Protein AF-A0A957PZX3-F1 (afdb_monomer_lite)

Radius of gyration: 27.16 Å; chains: 1; bounding box: 71×59×60 Å

Foldseek 3Di:
DVVVVVVVVVVVVPDDPPPDVVLVVVLVVLVVVLVVLLVVCVVVVCCLPPVVVSVVSNVVSVVVNLVSVLVVDDPVCNVVSVVCCVVVVVVVVLVSLLCCCVVVSDPCVVRPRVVVVVVVVCCQAQPQDPVVNAGQQLNVVCQVVLCVVPNPVSVVNSRVRHPPSVVVVVD

Secondary structure (DSSP, 8-state):
--HHHHHHHHHHTT------HHHHHHHHHHHHHHHHHHHHHHHTTTHHHHHHHHHHHHHHHHHHHHHHHHTTS-TTTHHHHHHHHHHHHHHHHHHHHHHHHHTTSS-TTTS--HHHHHHHHHHHHHS-BTTTTBBSS--GGGHHHHHHHT-HHHHHHHHHTBHHHHHHHH-

Sequence (171 aa):
MAVTEIESKKSQASRPQGTNPTLGRSLLGYGSAFLLWSLLFWIAGFWQTYWWLGLTGIFVLVTMAANRVGRVVPLRHRRRYEQLLALGFPLLLLIAWEWLVRGGILNARWFPPPTRIAVALYDLTVSYDQFNETSLLGRPWLIPTRLLTEGWPGVAALFAESHVFATLSRV

pLDDT: mean 80.9, std 12.27, range [46.81, 95.0]

Structure (mmCIF, N/CA/C/O backbone):
data_AF-A0A957PZX3-F1
#
_entry.id   AF-A0A957PZX3-F1
#
loop_
_atom_site.group_PDB
_atom_site.id
_atom_site.type_symbol
_atom_site.label_atom_id
_atom_site.label_alt_id
_atom_site.label_comp_id
_atom_site.label_asym_id
_atom_site.label_entity_id
_atom_site.label_seq_id
_atom_site.pdbx_PDB_ins_code
_atom_site.Cartn_x
_atom_site.Cartn_y
_atom_site.Cartn_z
_atom_site.occupancy
_atom_site.B_iso_or_equiv
_atom_site.auth_seq_id
_atom_site.auth_comp_id
_atom_site.auth_asym_id
_atom_site.auth_atom_id
_atom_site.pdbx_PDB_model_num
ATOM 1 N N . MET A 1 1 ? 45.652 40.298 -7.154 1.00 54.97 1 MET A N 1
ATOM 2 C CA . MET A 1 1 ? 45.595 38.963 -7.795 1.00 54.97 1 MET A CA 1
ATOM 3 C C . MET A 1 1 ? 44.702 37.953 -7.066 1.00 54.97 1 MET A C 1
ATOM 5 O O . MET A 1 1 ? 44.081 37.160 -7.750 1.00 54.97 1 MET A O 1
ATOM 9 N N . ALA A 1 2 ? 44.555 37.993 -5.734 1.00 56.28 2 ALA A N 1
ATOM 10 C CA . ALA A 1 2 ? 43.696 37.044 -5.000 1.00 56.28 2 ALA A CA 1
ATOM 11 C C . ALA A 1 2 ? 42.173 37.313 -5.095 1.00 56.28 2 ALA A C 1
ATOM 13 O O . ALA A 1 2 ? 41.369 36.406 -4.917 1.00 56.28 2 ALA A O 1
ATOM 14 N N . VAL A 1 3 ? 41.751 38.548 -5.397 1.00 54.69 3 VAL A N 1
ATOM 15 C CA . VAL A 1 3 ? 40.321 38.929 -5.444 1.00 54.69 3 VAL A CA 1
ATOM 16 C C . VAL A 1 3 ? 39.611 38.362 -6.684 1.00 54.69 3 VAL A C 1
ATOM 18 O O . VAL A 1 3 ? 38.479 37.896 -6.592 1.00 54.69 3 VAL A O 1
ATOM 21 N N . THR A 1 4 ? 40.309 38.291 -7.819 1.00 55.56 4 THR A N 1
ATOM 22 C CA . THR A 1 4 ? 39.796 37.746 -9.089 1.00 55.56 4 THR A CA 1
ATOM 23 C C . THR A 1 4 ? 39.535 36.236 -9.047 1.00 55.56 4 THR A C 1
ATOM 25 O O . THR A 1 4 ? 38.681 35.728 -9.770 1.00 55.56 4 THR A O 1
ATOM 28 N N . GLU A 1 5 ? 40.226 35.499 -8.176 1.00 55.00 5 GLU A N 1
ATOM 29 C CA . GLU A 1 5 ? 40.055 34.047 -8.038 1.00 55.00 5 GLU A CA 1
ATOM 30 C C . GLU A 1 5 ? 38.818 33.686 -7.195 1.00 55.00 5 GLU A C 1
ATOM 32 O O . GLU A 1 5 ? 38.124 32.700 -7.464 1.00 55.00 5 GLU A O 1
ATOM 37 N N . ILE A 1 6 ? 38.477 34.535 -6.221 1.00 56.56 6 ILE A N 1
ATOM 38 C CA . ILE A 1 6 ? 37.305 34.350 -5.355 1.00 56.56 6 ILE A CA 1
ATOM 39 C C . ILE A 1 6 ? 36.007 34.634 -6.129 1.00 56.56 6 ILE A C 1
ATOM 41 O O . ILE A 1 6 ? 35.028 33.901 -5.968 1.00 56.56 6 ILE A O 1
ATOM 45 N N . GLU A 1 7 ? 35.994 35.627 -7.024 1.00 53.56 7 GLU A N 1
ATOM 46 C CA . GLU A 1 7 ? 34.838 35.891 -7.896 1.00 53.56 7 GLU A CA 1
ATOM 47 C C . GLU A 1 7 ? 34.613 34.787 -8.936 1.00 53.56 7 GLU A C 1
ATOM 49 O O . GLU A 1 7 ? 33.466 34.405 -9.186 1.00 53.56 7 GLU A O 1
ATOM 54 N N . SER A 1 8 ? 35.688 34.194 -9.466 1.00 53.41 8 SER A N 1
ATOM 55 C CA . SER A 1 8 ? 35.603 33.048 -10.382 1.00 53.41 8 SER A CA 1
ATOM 56 C C . SER A 1 8 ? 34.927 31.837 -9.720 1.00 53.41 8 SER A C 1
ATOM 58 O O . SER A 1 8 ? 33.980 31.265 -10.270 1.00 53.41 8 SER A O 1
ATOM 60 N N . LYS A 1 9 ? 35.308 31.511 -8.475 1.00 51.84 9 LYS A N 1
ATOM 61 C CA . LYS A 1 9 ? 34.659 30.439 -7.696 1.00 51.84 9 LYS A CA 1
ATOM 62 C C . LYS A 1 9 ? 33.203 30.750 -7.346 1.00 51.84 9 LYS A C 1
ATOM 64 O O . LYS A 1 9 ? 32.371 29.841 -7.337 1.00 51.84 9 LYS A O 1
ATOM 69 N N . LYS A 1 10 ? 32.873 32.017 -7.077 1.00 51.50 10 LYS A N 1
ATOM 70 C CA . LYS A 1 10 ? 31.508 32.433 -6.715 1.00 51.50 10 LYS A CA 1
ATOM 71 C C . LYS A 1 10 ? 30.554 32.422 -7.918 1.00 51.50 10 LYS A C 1
ATOM 73 O O . LYS A 1 10 ? 29.400 32.038 -7.750 1.00 51.50 10 LYS A O 1
ATOM 78 N N . SER A 1 11 ? 31.043 32.724 -9.125 1.00 49.56 11 SER A N 1
ATOM 79 C CA . SER A 1 11 ? 30.280 32.604 -10.384 1.00 49.56 11 SER A CA 1
ATOM 80 C C . SER A 1 11 ? 30.081 31.159 -10.857 1.00 49.56 11 SER A C 1
ATOM 82 O O . SER A 1 11 ? 29.139 30.867 -11.593 1.00 49.56 11 SER A O 1
ATOM 84 N N . GLN A 1 12 ? 30.929 30.221 -10.426 1.00 50.16 12 GLN A N 1
ATOM 85 C CA . GLN A 1 12 ? 30.744 28.795 -10.717 1.00 50.16 12 GLN A CA 1
ATOM 86 C C . GLN A 1 12 ? 29.707 28.116 -9.807 1.00 50.16 12 GLN A C 1
ATOM 88 O O . GLN A 1 12 ? 29.117 27.109 -10.201 1.00 50.16 12 GLN A O 1
ATOM 93 N N . ALA A 1 13 ? 29.444 28.672 -8.621 1.00 50.53 13 ALA A N 1
ATOM 94 C CA . ALA A 1 13 ? 28.521 28.110 -7.631 1.00 50.53 13 ALA A CA 1
ATOM 95 C C . ALA A 1 13 ? 27.028 28.378 -7.925 1.00 50.53 13 ALA A C 1
ATOM 97 O O . ALA A 1 13 ? 26.159 27.861 -7.224 1.00 50.53 13 ALA A O 1
ATOM 98 N N . SER A 1 14 ? 26.717 29.161 -8.960 1.00 49.28 14 SER A N 1
ATOM 99 C CA . SER A 1 14 ? 25.362 29.621 -9.294 1.00 49.28 14 SER A CA 1
ATOM 100 C C . SER A 1 14 ? 24.936 29.278 -10.725 1.00 49.28 14 SER A C 1
ATOM 102 O O . SER A 1 14 ? 24.064 29.936 -11.289 1.00 49.28 14 SER A O 1
ATOM 104 N N . ARG A 1 15 ? 25.492 28.218 -11.328 1.00 47.41 15 ARG A N 1
ATOM 105 C CA . ARG A 1 15 ? 24.877 27.635 -12.529 1.00 47.41 15 ARG A CA 1
ATOM 106 C C . ARG A 1 15 ? 23.709 26.740 -12.106 1.00 47.41 15 ARG A C 1
ATOM 108 O O . ARG A 1 15 ? 23.961 25.713 -11.470 1.00 47.41 15 ARG A O 1
ATOM 115 N N . PRO A 1 16 ? 22.447 27.073 -12.441 1.00 46.81 16 PRO A N 1
ATOM 116 C CA . PRO A 1 16 ? 21.359 26.122 -12.277 1.00 46.81 16 PRO A CA 1
ATOM 117 C C . PRO A 1 16 ? 21.722 24.873 -13.083 1.00 46.81 16 PRO A C 1
ATOM 119 O O . PRO A 1 16 ? 22.019 24.962 -14.274 1.00 46.81 16 PRO A O 1
ATOM 122 N N . GLN A 1 17 ? 21.775 23.719 -12.413 1.00 55.19 17 GLN A N 1
ATOM 123 C CA . GLN A 1 17 ? 21.945 22.428 -13.071 1.00 55.19 17 GLN A CA 1
ATOM 124 C C . GLN A 1 17 ? 20.785 22.263 -14.050 1.00 55.19 17 GLN A C 1
ATOM 126 O O . GLN A 1 17 ? 19.662 21.962 -13.650 1.00 55.19 17 GLN A O 1
ATOM 131 N N . GLY A 1 18 ? 21.061 22.537 -15.326 1.00 49.62 18 GLY A N 1
ATOM 132 C CA . GLY A 1 18 ? 20.120 22.343 -16.413 1.00 49.62 18 GLY A CA 1
ATOM 133 C C . GLY A 1 18 ? 19.586 20.919 -16.356 1.00 49.62 18 GLY A C 1
ATOM 134 O O . GLY A 1 18 ? 20.344 19.960 -16.192 1.00 49.62 18 GLY A O 1
ATOM 135 N N . THR A 1 19 ? 18.268 20.802 -16.443 1.00 56.78 19 THR A N 1
ATOM 136 C CA . THR A 1 19 ? 17.532 19.551 -16.588 1.00 56.78 19 THR A CA 1
ATOM 137 C C . THR A 1 19 ? 18.210 18.684 -17.645 1.00 56.78 19 THR A C 1
ATOM 139 O O . THR A 1 19 ? 18.180 18.987 -18.831 1.00 56.78 19 THR A O 1
ATOM 142 N N . ASN A 1 20 ? 18.885 17.624 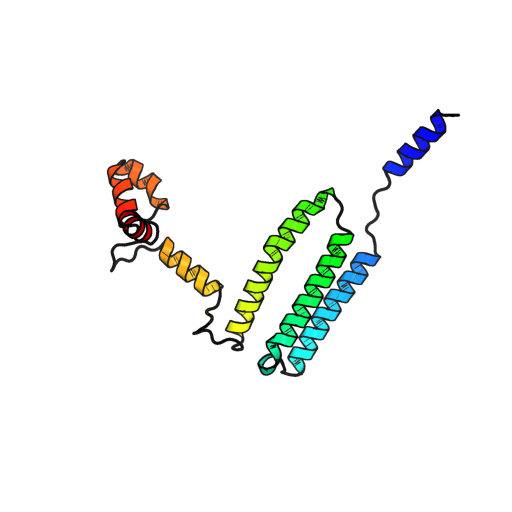-17.198 1.00 58.19 20 ASN A N 1
ATOM 143 C CA . ASN A 1 20 ? 19.726 16.783 -18.041 1.00 58.19 20 ASN A CA 1
ATOM 144 C C . ASN A 1 20 ? 18.827 16.034 -19.056 1.00 58.19 20 ASN A C 1
ATOM 146 O O . ASN A 1 20 ? 18.093 15.124 -18.653 1.00 58.19 20 ASN A O 1
ATOM 150 N N . PRO A 1 21 ? 18.836 16.375 -20.362 1.00 59.34 21 PRO A N 1
ATOM 151 C CA . PRO A 1 21 ? 17.879 15.839 -21.343 1.00 59.34 21 PRO A CA 1
ATOM 152 C C . PRO A 1 21 ? 18.055 14.329 -21.601 1.00 59.34 21 PRO A C 1
ATOM 154 O O . PRO A 1 21 ? 17.177 13.659 -22.145 1.00 59.34 21 PRO A O 1
ATOM 157 N N . THR A 1 22 ? 19.184 13.767 -21.168 1.00 66.25 22 THR A N 1
ATOM 158 C CA . THR A 1 22 ? 19.522 12.339 -21.241 1.00 66.25 22 THR A CA 1
ATOM 159 C C . THR A 1 22 ? 18.685 11.476 -20.293 1.00 66.25 22 THR A C 1
ATOM 161 O O . THR A 1 22 ? 18.404 10.312 -20.592 1.00 66.25 22 THR A O 1
ATOM 164 N N . LEU A 1 23 ? 18.241 12.045 -19.170 1.00 68.19 23 LEU A N 1
ATOM 165 C CA . LEU A 1 23 ? 17.452 11.357 -18.150 1.00 68.19 23 LEU A CA 1
ATOM 166 C C . LEU A 1 23 ? 16.036 11.069 -18.659 1.00 68.19 23 LEU A C 1
ATOM 168 O O . LEU A 1 23 ? 15.564 9.938 -18.564 1.00 68.19 23 LEU A O 1
ATOM 172 N N . GLY A 1 24 ? 15.406 12.073 -19.280 1.00 69.50 24 GLY A N 1
ATOM 173 C CA . GLY A 1 24 ? 14.078 11.947 -19.882 1.00 69.50 24 GLY A CA 1
ATOM 174 C C . GLY A 1 24 ? 14.051 10.899 -20.992 1.00 69.50 24 GLY A C 1
ATOM 175 O O . GLY A 1 24 ? 13.204 10.012 -20.974 1.00 69.50 24 GLY A O 1
ATOM 176 N N . ARG A 1 25 ? 15.039 10.915 -21.899 1.00 74.81 25 ARG A N 1
ATOM 177 C CA . ARG A 1 25 ? 15.167 9.889 -22.952 1.00 74.81 25 ARG A CA 1
ATOM 178 C C . ARG A 1 25 ? 15.363 8.481 -22.386 1.00 74.81 25 ARG A C 1
ATOM 180 O O . ARG A 1 25 ? 14.767 7.538 -22.889 1.00 74.81 25 ARG A O 1
ATOM 187 N N . SER A 1 26 ? 16.153 8.342 -21.320 1.00 72.69 26 SER A N 1
ATOM 188 C CA . SER A 1 26 ? 16.375 7.040 -20.675 1.00 72.69 26 SER A CA 1
ATOM 189 C C . SER A 1 26 ? 15.106 6.518 -19.994 1.00 72.69 26 SER A C 1
ATOM 191 O O . SER A 1 26 ? 14.789 5.340 -20.115 1.00 72.69 26 SER A O 1
ATOM 193 N N . LEU A 1 27 ? 14.350 7.387 -19.315 1.00 76.44 27 LEU A N 1
ATOM 194 C CA . LEU A 1 27 ? 13.079 7.022 -18.683 1.00 76.44 27 LEU A CA 1
ATOM 195 C C . LEU A 1 27 ? 12.005 6.651 -19.701 1.00 76.44 27 LEU A C 1
ATOM 197 O O . LEU A 1 27 ? 11.288 5.678 -19.492 1.00 76.44 27 LEU A O 1
ATOM 201 N N . LEU A 1 28 ? 11.942 7.369 -20.824 1.00 79.94 28 LEU A N 1
ATOM 202 C CA . LEU A 1 28 ? 11.098 6.992 -21.957 1.00 79.94 28 LEU A CA 1
ATOM 203 C C . LEU A 1 28 ? 11.512 5.627 -22.532 1.00 79.94 28 LEU A C 1
ATOM 205 O O . LEU A 1 28 ? 10.648 4.829 -22.889 1.00 79.94 28 LEU A O 1
ATOM 209 N N . GLY A 1 29 ? 12.811 5.315 -22.553 1.00 82.25 29 GLY A N 1
ATOM 210 C CA . GLY A 1 29 ? 13.331 3.992 -22.913 1.00 82.25 29 GLY A CA 1
ATOM 211 C C . GLY A 1 29 ? 12.853 2.881 -21.972 1.00 82.25 29 GLY A C 1
ATOM 212 O O . GLY A 1 29 ? 12.342 1.865 -22.428 1.00 82.25 29 GLY A O 1
ATOM 213 N N . TYR A 1 30 ? 12.939 3.078 -20.655 1.00 82.44 30 TYR A N 1
ATOM 214 C CA . TYR A 1 30 ? 12.432 2.090 -19.692 1.00 82.44 30 TYR A CA 1
ATOM 215 C C . TYR A 1 30 ? 10.906 1.966 -19.722 1.00 82.44 30 TYR A C 1
ATOM 217 O O . TYR A 1 30 ? 10.385 0.858 -19.632 1.00 82.44 30 TYR A O 1
ATOM 225 N N . GLY A 1 31 ? 10.189 3.081 -19.885 1.00 83.81 31 GLY A N 1
ATOM 226 C CA . GLY A 1 31 ? 8.733 3.083 -20.022 1.00 83.81 31 GLY A CA 1
ATOM 227 C C . GLY A 1 31 ? 8.273 2.344 -21.279 1.00 83.81 31 GLY A C 1
ATOM 228 O O . GLY A 1 31 ? 7.383 1.503 -21.206 1.00 83.81 31 GLY A O 1
ATOM 229 N N . SER A 1 32 ? 8.925 2.587 -22.419 1.00 83.19 32 SER A N 1
ATOM 230 C CA . SER A 1 32 ? 8.648 1.848 -23.657 1.00 83.19 32 SER A CA 1
ATOM 231 C C . SER A 1 32 ? 9.016 0.369 -23.540 1.00 83.19 32 SER A C 1
ATOM 233 O O . SER A 1 32 ? 8.214 -0.469 -23.938 1.00 83.19 32 SER A O 1
ATOM 235 N N . ALA A 1 33 ? 10.148 0.022 -22.920 1.00 85.69 33 ALA A N 1
ATOM 236 C CA . ALA A 1 33 ? 10.510 -1.370 -22.648 1.00 85.69 33 ALA A CA 1
ATOM 237 C C . ALA A 1 33 ? 9.481 -2.078 -21.749 1.00 85.69 33 ALA A C 1
ATOM 239 O O . ALA A 1 33 ? 9.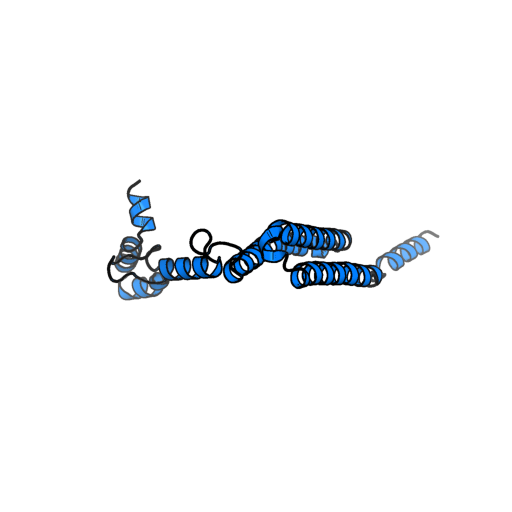103 -3.213 -22.027 1.00 85.69 33 ALA A O 1
ATOM 240 N N . PHE A 1 34 ? 8.981 -1.400 -20.712 1.00 87.56 34 PHE A N 1
ATOM 241 C CA . PHE A 1 34 ? 7.915 -1.907 -19.846 1.00 87.56 34 PHE A CA 1
ATOM 242 C C . PHE A 1 34 ? 6.616 -2.160 -20.620 1.00 87.56 34 PHE A C 1
ATOM 244 O O . PHE A 1 34 ? 6.009 -3.224 -20.473 1.00 87.56 34 PHE A O 1
ATOM 251 N N . LEU A 1 35 ? 6.209 -1.215 -21.473 1.00 87.25 35 LEU A N 1
ATOM 252 C CA . LEU A 1 35 ? 5.014 -1.359 -22.302 1.00 87.25 35 LEU A CA 1
ATOM 253 C C . LEU A 1 35 ? 5.169 -2.492 -23.317 1.00 87.25 35 LEU A C 1
ATOM 255 O O . LEU A 1 35 ? 4.266 -3.313 -23.437 1.00 87.25 35 LEU A O 1
ATOM 259 N N . LEU A 1 36 ? 6.314 -2.581 -23.997 1.00 88.50 36 LEU A N 1
ATOM 260 C CA . LEU A 1 36 ? 6.598 -3.643 -24.964 1.00 88.50 36 LEU A CA 1
ATOM 261 C C . LEU A 1 36 ? 6.620 -5.020 -24.302 1.00 88.50 36 LEU A C 1
ATOM 263 O O . LEU A 1 36 ? 5.994 -5.942 -24.813 1.00 88.50 36 LEU A O 1
ATOM 267 N N . TRP A 1 37 ? 7.283 -5.155 -23.151 1.00 86.50 37 TRP A N 1
ATOM 268 C CA . TRP A 1 37 ? 7.298 -6.402 -22.384 1.00 86.50 37 TRP A CA 1
ATOM 269 C C . TRP A 1 37 ? 5.882 -6.830 -21.988 1.00 86.50 37 TRP A C 1
ATOM 271 O O . TRP A 1 37 ? 5.488 -7.974 -22.211 1.00 86.50 37 TRP A O 1
ATOM 281 N N . SER A 1 38 ? 5.094 -5.885 -21.470 1.00 84.94 38 SER A N 1
ATOM 282 C CA . SER A 1 38 ? 3.710 -6.135 -21.062 1.00 84.94 38 SER A CA 1
ATOM 283 C C . SER A 1 38 ? 2.826 -6.518 -22.251 1.00 84.94 38 SER A C 1
ATOM 285 O O . SER A 1 38 ? 2.047 -7.464 -22.151 1.00 84.94 38 SER A O 1
ATOM 287 N N . LEU A 1 39 ? 2.978 -5.827 -23.385 1.00 85.06 39 LEU A N 1
ATOM 288 C CA . LEU A 1 39 ? 2.229 -6.079 -24.615 1.00 85.06 39 LEU A CA 1
ATOM 289 C C . LEU A 1 39 ? 2.576 -7.448 -25.213 1.00 85.06 39 LEU A C 1
ATOM 291 O O . LEU A 1 39 ? 1.675 -8.189 -25.587 1.00 85.06 39 LEU A O 1
ATOM 295 N N . LEU A 1 40 ? 3.862 -7.808 -25.261 1.00 85.88 40 LEU A N 1
ATOM 296 C CA . LEU A 1 40 ? 4.315 -9.112 -25.753 1.00 85.88 40 LEU A CA 1
ATOM 297 C C . LEU A 1 40 ? 3.750 -10.253 -24.906 1.00 85.88 40 LEU A C 1
ATOM 299 O O . LEU A 1 40 ? 3.215 -11.213 -25.455 1.00 85.88 40 LEU A O 1
ATOM 303 N N . PHE A 1 41 ? 3.804 -10.128 -23.577 1.00 81.81 41 PHE A N 1
ATOM 304 C CA . PHE A 1 41 ? 3.215 -11.119 -22.673 1.00 81.81 41 PHE A CA 1
ATOM 305 C C . PHE A 1 41 ? 1.692 -11.209 -22.806 1.00 81.81 41 PHE A C 1
ATOM 307 O O . PHE A 1 41 ? 1.128 -12.297 -22.677 1.00 81.81 41 PHE A O 1
ATOM 314 N N . TRP A 1 42 ? 1.029 -10.079 -23.061 1.00 79.81 42 TRP A N 1
ATOM 315 C CA . TRP A 1 42 ? -0.415 -10.026 -23.263 1.00 79.81 42 TRP A CA 1
ATOM 316 C C . TRP A 1 42 ? -0.838 -10.684 -24.580 1.00 79.81 42 TRP A C 1
ATOM 318 O O . TRP A 1 42 ? -1.681 -11.577 -24.559 1.00 79.81 42 TRP A O 1
ATOM 328 N N . ILE A 1 43 ? -0.199 -10.325 -25.699 1.00 83.56 43 ILE A N 1
ATOM 329 C CA . ILE A 1 43 ? -0.480 -10.893 -27.030 1.00 83.56 43 ILE A CA 1
ATOM 330 C C . ILE A 1 43 ? -0.187 -12.392 -27.063 1.00 83.56 43 ILE A C 1
ATOM 332 O O . ILE A 1 43 ? -0.954 -13.161 -27.634 1.00 83.56 43 ILE A O 1
ATOM 336 N N . ALA A 1 44 ? 0.908 -12.821 -26.439 1.00 83.56 44 ALA A N 1
ATOM 337 C CA . ALA A 1 44 ? 1.290 -14.224 -26.436 1.00 83.56 44 ALA A CA 1
ATOM 338 C C . ALA A 1 44 ? 0.446 -15.091 -25.479 1.00 83.56 44 ALA A C 1
ATOM 340 O O . ALA A 1 44 ? 0.645 -16.301 -25.417 1.00 83.56 44 ALA A O 1
ATOM 341 N N . GLY A 1 45 ? -0.474 -14.497 -24.706 1.00 78.19 45 GLY A N 1
ATOM 342 C CA . GLY A 1 45 ? -1.349 -15.224 -23.779 1.00 78.19 45 GLY A CA 1
ATOM 343 C C . GLY A 1 45 ? -0.619 -15.888 -22.604 1.00 78.19 45 GLY A C 1
ATOM 344 O O . GLY A 1 45 ? -1.229 -16.615 -21.822 1.00 78.19 45 GLY A O 1
ATOM 345 N N . PHE A 1 46 ? 0.678 -15.622 -22.427 1.00 84.50 46 PHE A N 1
ATOM 346 C CA . PHE A 1 46 ? 1.520 -16.285 -21.429 1.00 84.50 46 PHE A CA 1
ATOM 347 C C . PHE A 1 46 ? 1.241 -15.853 -19.989 1.00 84.50 46 PHE A C 1
ATOM 349 O O . PHE A 1 46 ? 1.802 -16.431 -19.061 1.00 84.50 46 PHE A O 1
ATOM 356 N N . TRP A 1 47 ? 0.360 -14.876 -19.772 1.00 75.94 47 TRP A N 1
ATOM 357 C CA . TRP A 1 47 ? -0.005 -14.418 -18.434 1.00 75.94 47 TRP A CA 1
ATOM 358 C C . TRP A 1 47 ? -0.633 -15.501 -17.558 1.00 75.94 47 TRP A C 1
ATOM 360 O O . TRP A 1 47 ? -0.417 -15.460 -16.360 1.00 75.94 47 TRP A O 1
ATOM 370 N N . GLN A 1 48 ? -1.364 -16.485 -18.087 1.00 78.94 48 GLN A N 1
ATOM 371 C CA . GLN A 1 48 ? -1.929 -17.530 -17.216 1.00 78.94 48 GLN A CA 1
ATOM 372 C C . GLN A 1 48 ? -0.865 -18.522 -16.726 1.00 78.94 48 GLN A C 1
ATOM 374 O O . GLN A 1 48 ? -0.842 -18.877 -15.550 1.00 78.94 48 GLN A O 1
ATOM 379 N N . THR A 1 49 ? 0.049 -18.938 -17.603 1.00 84.12 49 THR A N 1
ATOM 380 C CA . THR A 1 49 ? 1.051 -19.972 -17.291 1.00 84.12 49 THR A CA 1
ATOM 381 C C . THR A 1 49 ? 2.333 -19.396 -16.685 1.00 84.12 49 THR A C 1
ATOM 383 O O . THR A 1 49 ? 2.917 -19.983 -15.776 1.00 84.12 49 THR A O 1
ATOM 386 N N . TYR A 1 50 ? 2.771 -18.229 -17.158 1.00 87.81 50 TYR A N 1
ATOM 387 C CA . TYR A 1 50 ? 4.070 -17.628 -16.846 1.00 87.81 50 TYR A CA 1
ATOM 388 C C . TYR A 1 50 ? 3.942 -16.237 -16.214 1.00 87.81 50 TYR A C 1
ATOM 390 O O . TYR A 1 50 ? 4.832 -15.396 -16.368 1.00 87.81 50 TYR A O 1
ATOM 398 N N . TRP A 1 51 ? 2.861 -15.977 -15.471 1.00 85.50 51 TRP A N 1
ATOM 399 C CA . TRP A 1 51 ? 2.659 -14.697 -14.777 1.00 85.50 51 TRP A CA 1
ATOM 400 C C . TRP A 1 51 ? 3.861 -14.281 -13.923 1.00 85.50 51 TRP A C 1
ATOM 402 O O . TRP A 1 51 ? 4.177 -13.098 -13.847 1.00 85.50 51 TRP A O 1
ATOM 412 N N . TRP A 1 52 ? 4.552 -15.240 -13.303 1.00 88.94 52 TRP A N 1
ATOM 413 C CA . TRP A 1 52 ? 5.723 -14.992 -12.465 1.00 88.94 52 TRP A CA 1
ATOM 414 C C . TRP A 1 52 ? 6.894 -14.402 -13.268 1.00 88.94 52 TRP A C 1
ATOM 416 O O . TRP A 1 52 ? 7.572 -13.500 -12.775 1.00 88.94 52 TRP A O 1
ATOM 426 N N . LEU A 1 53 ? 7.097 -14.821 -14.525 1.00 88.75 53 LEU A N 1
ATOM 427 C CA . LEU A 1 53 ? 8.088 -14.223 -15.433 1.00 88.75 53 LEU A CA 1
ATOM 428 C C . LEU A 1 53 ? 7.680 -12.816 -15.867 1.00 88.75 53 LEU A C 1
ATOM 430 O O . LEU A 1 53 ? 8.505 -11.903 -15.881 1.00 88.75 53 LEU A O 1
ATOM 434 N N . GLY A 1 54 ? 6.395 -12.628 -16.174 1.00 86.50 54 GLY A N 1
ATOM 435 C CA . GLY A 1 54 ? 5.848 -11.310 -16.491 1.00 86.50 54 GLY A CA 1
ATOM 436 C C . GLY A 1 54 ? 6.094 -10.320 -15.351 1.00 86.50 54 GLY A C 1
ATOM 437 O O . GLY A 1 54 ? 6.671 -9.251 -15.566 1.00 86.50 54 GLY A O 1
ATOM 438 N N . LEU A 1 55 ? 5.738 -10.716 -14.125 1.00 88.31 55 LEU A N 1
ATOM 439 C CA . LEU A 1 55 ? 5.889 -9.899 -12.921 1.00 88.31 55 LEU A CA 1
ATOM 440 C C . LEU A 1 55 ? 7.347 -9.616 -12.563 1.00 88.31 55 LEU A C 1
ATOM 442 O O . LEU A 1 55 ? 7.684 -8.476 -12.252 1.00 88.31 55 LEU A O 1
ATOM 446 N N . THR A 1 56 ? 8.213 -10.629 -12.609 1.00 88.06 56 THR A N 1
ATOM 447 C CA . THR A 1 56 ? 9.645 -10.447 -12.320 1.00 88.06 56 THR A CA 1
ATOM 448 C C . THR A 1 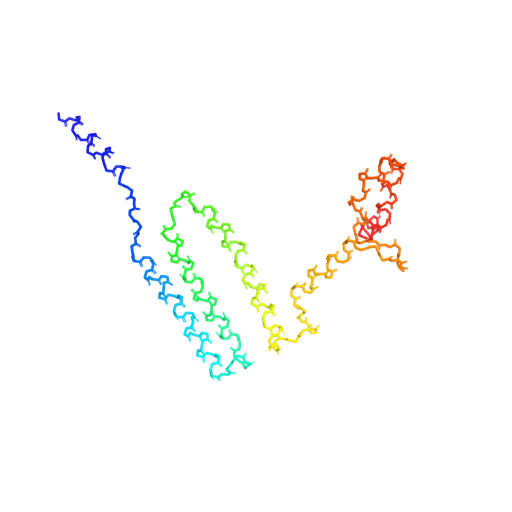56 ? 10.302 -9.524 -13.341 1.00 88.06 56 THR A C 1
ATOM 450 O O . THR A 1 56 ? 11.032 -8.618 -12.942 1.00 88.06 56 THR A O 1
ATOM 453 N N . GLY A 1 57 ? 9.984 -9.663 -14.632 1.00 87.75 57 GLY A N 1
ATOM 454 C CA . GLY A 1 57 ? 10.457 -8.747 -15.673 1.00 87.75 57 GLY A CA 1
ATOM 455 C C . GLY A 1 57 ? 10.024 -7.299 -15.419 1.00 87.75 57 GLY A C 1
ATOM 456 O O . GLY A 1 57 ? 10.853 -6.388 -15.430 1.00 87.75 57 GLY A O 1
ATOM 457 N N . ILE A 1 58 ? 8.746 -7.089 -15.091 1.00 87.50 58 ILE A N 1
ATOM 458 C CA . ILE A 1 58 ? 8.212 -5.774 -14.706 1.00 87.50 58 ILE A CA 1
ATOM 459 C C . ILE A 1 58 ? 8.946 -5.212 -13.484 1.00 87.50 58 ILE A C 1
ATOM 461 O O . ILE A 1 58 ? 9.375 -4.058 -13.494 1.00 87.50 58 ILE A O 1
ATOM 465 N N . PHE A 1 59 ? 9.122 -6.023 -12.443 1.00 89.62 59 PHE A N 1
ATOM 466 C CA . PHE A 1 59 ? 9.795 -5.613 -11.216 1.00 89.62 59 PHE A CA 1
ATOM 467 C C . PHE A 1 59 ? 11.249 -5.199 -11.477 1.00 89.62 59 PHE A C 1
ATOM 469 O O . PHE A 1 59 ? 11.695 -4.153 -10.998 1.00 89.62 59 PHE A O 1
ATOM 476 N N . VAL A 1 60 ? 11.983 -5.963 -12.288 1.00 88.81 60 VAL A N 1
ATOM 477 C CA . VAL A 1 60 ? 13.355 -5.620 -12.689 1.00 88.81 60 VAL A CA 1
ATOM 478 C C . VAL A 1 60 ? 13.380 -4.307 -13.474 1.00 88.81 60 VAL A C 1
ATOM 480 O O . VAL A 1 60 ? 14.191 -3.434 -13.173 1.00 88.81 60 VAL A O 1
ATOM 483 N N . LEU A 1 61 ? 12.466 -4.099 -14.425 1.00 87.12 61 LEU A N 1
ATOM 484 C CA . LEU A 1 61 ? 12.404 -2.847 -15.190 1.00 87.12 61 LEU A CA 1
ATOM 485 C C . LEU A 1 61 ? 12.105 -1.634 -14.297 1.00 87.12 61 LEU A C 1
ATOM 487 O O . LEU A 1 61 ? 12.782 -0.608 -14.404 1.00 87.12 61 LEU A O 1
ATOM 491 N N . VAL A 1 62 ? 11.145 -1.761 -13.379 1.00 87.12 62 VAL A N 1
ATOM 492 C CA . VAL A 1 62 ? 10.793 -0.702 -12.422 1.00 87.12 62 VAL A CA 1
ATOM 493 C C . VAL A 1 62 ? 11.961 -0.402 -11.481 1.00 87.12 62 VAL A C 1
ATOM 495 O O . VAL A 1 62 ? 12.297 0.765 -11.279 1.00 87.12 62 VAL A O 1
ATOM 498 N N . THR A 1 63 ? 12.624 -1.425 -10.937 1.00 86.38 63 THR A N 1
ATOM 499 C CA . THR A 1 63 ? 13.779 -1.241 -10.040 1.00 86.38 63 THR A CA 1
ATOM 500 C C . THR A 1 63 ? 14.995 -0.671 -10.768 1.00 86.38 63 THR A C 1
ATOM 502 O O . THR A 1 63 ? 15.677 0.189 -10.213 1.00 86.38 63 THR A O 1
ATOM 505 N N . MET A 1 64 ? 15.252 -1.061 -12.020 1.00 84.94 64 MET A N 1
ATOM 506 C CA . MET A 1 64 ? 16.307 -0.459 -12.843 1.00 84.94 64 MET A CA 1
ATOM 507 C C . MET A 1 64 ? 16.019 1.013 -13.143 1.00 84.94 64 MET A C 1
ATOM 509 O O . MET A 1 64 ? 16.917 1.851 -12.998 1.00 84.94 64 MET A O 1
ATOM 513 N N . ALA A 1 65 ? 14.778 1.342 -13.511 1.00 84.81 65 ALA A N 1
ATOM 514 C CA . ALA A 1 65 ? 14.350 2.720 -13.727 1.00 84.81 65 ALA A CA 1
ATOM 515 C C . ALA A 1 65 ? 14.496 3.542 -12.438 1.00 84.81 65 ALA A C 1
ATOM 517 O O . ALA A 1 65 ? 15.118 4.605 -12.458 1.00 84.81 65 ALA A O 1
ATOM 518 N N . ALA A 1 66 ? 14.026 3.014 -11.303 1.00 85.44 66 ALA A N 1
ATOM 519 C CA . ALA A 1 66 ? 14.190 3.631 -9.993 1.00 85.44 66 ALA A CA 1
ATOM 520 C C . ALA A 1 66 ? 15.674 3.857 -9.672 1.00 85.44 66 ALA A C 1
ATOM 522 O O . ALA A 1 66 ? 16.097 4.995 -9.500 1.00 85.44 66 ALA A O 1
ATOM 523 N N . ASN A 1 67 ? 16.509 2.819 -9.712 1.00 86.19 67 ASN A N 1
ATOM 524 C CA . ASN A 1 67 ? 17.941 2.937 -9.433 1.00 86.19 67 ASN A CA 1
ATOM 525 C C . ASN A 1 67 ? 18.639 3.959 -10.356 1.00 86.19 67 ASN A C 1
ATOM 527 O O . ASN A 1 67 ? 19.569 4.661 -9.954 1.00 86.19 67 ASN A O 1
ATOM 531 N N . ARG A 1 68 ? 18.187 4.102 -11.609 1.00 81.06 68 ARG A N 1
ATOM 532 C CA . ARG A 1 68 ? 18.693 5.143 -12.512 1.00 81.06 68 ARG A CA 1
ATOM 533 C C . ARG A 1 68 ? 18.279 6.543 -12.061 1.00 81.06 68 ARG A C 1
ATOM 535 O O . ARG A 1 68 ? 19.142 7.417 -12.039 1.00 81.06 68 ARG A O 1
ATOM 542 N N . VAL A 1 69 ? 17.016 6.745 -11.685 1.00 81.50 69 VAL A N 1
ATOM 543 C CA . VAL A 1 69 ? 16.520 8.027 -11.152 1.00 81.50 69 VAL A CA 1
ATOM 544 C C . VAL A 1 69 ? 17.263 8.393 -9.874 1.00 81.50 69 VAL A C 1
ATOM 546 O O . VAL A 1 69 ? 17.786 9.501 -9.786 1.00 81.50 69 VAL A O 1
ATOM 549 N N . GLY A 1 70 ? 17.403 7.458 -8.932 1.00 77.25 70 GLY A N 1
ATOM 550 C CA . GLY A 1 70 ? 18.073 7.687 -7.650 1.00 77.25 70 GLY A CA 1
ATOM 551 C C . GLY A 1 70 ? 19.511 8.196 -7.779 1.00 77.25 70 GLY A C 1
ATOM 552 O O . GLY A 1 70 ? 19.943 9.005 -6.964 1.00 77.25 70 GLY A O 1
ATOM 553 N N . ARG A 1 71 ? 20.229 7.819 -8.846 1.00 77.56 71 ARG A N 1
ATOM 554 C CA . ARG A 1 71 ? 21.585 8.328 -9.135 1.00 77.56 71 ARG A CA 1
ATOM 555 C C . ARG A 1 71 ? 21.636 9.795 -9.557 1.00 77.56 71 ARG A C 1
ATOM 557 O O . ARG A 1 71 ? 22.707 10.390 -9.515 1.00 77.56 71 ARG A O 1
ATOM 564 N N . VAL A 1 72 ? 20.515 10.364 -9.989 1.00 78.69 72 VAL A N 1
ATOM 565 C CA . VAL A 1 72 ? 20.439 11.740 -10.501 1.00 78.69 72 VAL A CA 1
ATOM 566 C C . VAL A 1 72 ? 19.616 12.650 -9.584 1.00 78.69 72 VAL A C 1
ATOM 568 O O . VAL A 1 72 ? 19.596 13.866 -9.767 1.00 78.69 72 VAL A O 1
ATOM 571 N N . VAL A 1 73 ? 18.953 12.090 -8.569 1.00 75.56 73 VAL A N 1
ATOM 572 C CA . VAL A 1 73 ? 18.193 12.869 -7.587 1.00 75.56 73 VAL A CA 1
ATOM 573 C C . VAL A 1 73 ? 19.153 13.741 -6.760 1.00 75.56 73 VAL A C 1
ATOM 575 O O . VAL A 1 73 ? 20.070 13.217 -6.125 1.00 75.56 73 VAL A O 1
ATOM 578 N N . PRO A 1 74 ? 18.940 15.071 -6.704 1.00 74.75 74 PRO A N 1
ATOM 579 C CA . PRO A 1 74 ? 19.749 15.965 -5.881 1.00 74.75 74 PRO A CA 1
ATOM 580 C C . PRO A 1 74 ? 19.642 15.615 -4.392 1.00 74.75 74 PRO A C 1
ATOM 582 O O . PRO A 1 74 ? 18.564 15.262 -3.909 1.00 74.75 74 PRO A O 1
ATOM 585 N N . LEU A 1 75 ? 20.720 15.832 -3.629 1.00 70.75 75 LEU A N 1
ATOM 586 C CA . LEU A 1 75 ? 20.789 15.535 -2.186 1.00 70.75 75 LEU A CA 1
ATOM 587 C C . LEU A 1 75 ? 19.619 16.131 -1.377 1.00 70.75 75 LEU A C 1
ATOM 589 O O . LEU A 1 75 ? 19.130 15.499 -0.447 1.00 70.75 75 LEU A O 1
ATOM 593 N N . ARG A 1 76 ? 19.104 17.304 -1.778 1.00 76.44 76 ARG A N 1
ATOM 594 C CA . ARG A 1 76 ? 17.935 17.956 -1.154 1.00 76.44 76 ARG A CA 1
ATOM 595 C C . ARG A 1 76 ? 16.630 17.156 -1.253 1.00 76.44 76 ARG A C 1
ATOM 597 O O . ARG A 1 76 ? 15.802 17.254 -0.355 1.0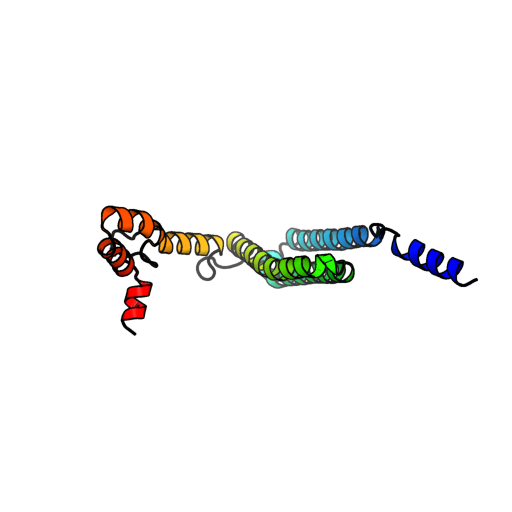0 76.44 76 ARG A O 1
ATOM 604 N N . HIS A 1 77 ? 16.434 16.382 -2.319 1.00 81.75 77 HIS A N 1
ATOM 605 C CA . HIS A 1 77 ? 15.204 15.611 -2.555 1.00 81.75 77 HIS A CA 1
ATOM 606 C C . HIS A 1 77 ? 15.363 14.120 -2.251 1.00 81.75 77 HIS A C 1
ATOM 608 O O . HIS A 1 77 ? 14.378 13.382 -2.279 1.00 81.75 77 HIS A O 1
ATOM 614 N N . ARG A 1 78 ? 16.578 13.682 -1.907 1.00 83.56 78 ARG A N 1
ATOM 615 C CA . ARG A 1 78 ? 16.907 12.280 -1.653 1.00 83.56 78 ARG A CA 1
ATOM 616 C C . ARG A 1 78 ? 16.031 11.646 -0.571 1.00 83.56 78 ARG A C 1
ATOM 618 O O . ARG A 1 78 ? 15.498 10.571 -0.799 1.00 83.56 78 ARG A O 1
ATOM 625 N N . ARG A 1 79 ? 15.767 12.352 0.536 1.00 86.38 79 ARG A N 1
ATOM 626 C CA . ARG A 1 79 ? 14.891 11.851 1.614 1.00 86.38 79 ARG A CA 1
ATOM 627 C C . ARG A 1 79 ? 13.462 11.573 1.136 1.00 86.38 79 ARG A C 1
ATOM 629 O O . ARG A 1 79 ? 12.901 10.535 1.461 1.00 86.38 79 ARG A O 1
ATOM 636 N N . ARG A 1 80 ? 12.875 12.484 0.349 1.00 85.69 80 ARG A N 1
ATOM 637 C CA . ARG A 1 80 ? 11.526 12.291 -0.217 1.00 85.69 80 ARG A CA 1
ATOM 638 C C . ARG A 1 80 ? 11.513 11.155 -1.233 1.00 85.69 80 ARG A C 1
ATOM 640 O O . ARG A 1 80 ? 10.567 10.384 -1.270 1.00 85.69 80 ARG A O 1
ATOM 647 N N . TYR A 1 81 ? 12.568 11.043 -2.034 1.00 86.19 81 TYR A N 1
ATOM 648 C CA . TYR A 1 81 ? 12.724 9.963 -2.999 1.00 86.19 81 TYR A CA 1
ATOM 649 C C . TYR A 1 81 ? 12.835 8.587 -2.319 1.00 86.19 81 TYR A C 1
ATOM 651 O O . TYR A 1 81 ? 12.134 7.658 -2.702 1.00 86.19 81 TYR A O 1
ATOM 659 N N . GLU A 1 82 ? 13.644 8.470 -1.266 1.00 88.12 82 GLU A N 1
ATOM 660 C CA . GLU A 1 82 ? 13.768 7.243 -0.469 1.00 88.12 82 GLU A CA 1
ATOM 661 C C . GLU A 1 82 ? 12.442 6.877 0.215 1.00 88.12 82 GLU A C 1
ATOM 663 O O . GLU A 1 82 ? 12.040 5.718 0.176 1.00 88.12 82 GLU A O 1
ATOM 668 N N . GLN A 1 83 ? 11.706 7.856 0.757 1.00 90.44 83 GLN A N 1
ATOM 669 C CA . GLN A 1 83 ? 10.357 7.641 1.302 1.00 90.44 83 GLN A CA 1
ATOM 670 C C . GLN A 1 83 ? 9.361 7.169 0.234 1.00 90.44 83 GLN A C 1
ATOM 672 O O . GLN A 1 83 ? 8.581 6.250 0.480 1.00 90.44 83 GLN A O 1
ATOM 677 N N . LEU A 1 84 ? 9.403 7.768 -0.960 1.00 90.44 84 LEU A N 1
ATOM 678 C CA . LEU A 1 84 ? 8.573 7.353 -2.089 1.00 90.44 84 LEU A CA 1
ATOM 679 C C . LEU A 1 84 ? 8.898 5.932 -2.541 1.00 90.44 84 LEU A C 1
ATOM 681 O O . LEU A 1 84 ? 7.977 5.211 -2.893 1.00 90.44 84 LEU A O 1
ATOM 685 N N . LEU A 1 85 ? 10.160 5.500 -2.514 1.00 90.38 85 LEU A N 1
ATOM 686 C CA . LEU A 1 85 ? 10.506 4.104 -2.797 1.00 90.38 85 LEU A CA 1
ATOM 687 C C . LEU A 1 85 ? 10.033 3.172 -1.680 1.00 90.38 85 LEU A C 1
ATOM 689 O O . LEU A 1 85 ? 9.441 2.133 -1.967 1.00 90.38 85 LEU A O 1
ATOM 693 N N . ALA A 1 86 ? 10.251 3.558 -0.422 1.00 91.00 86 ALA A N 1
ATOM 694 C CA . ALA A 1 86 ? 9.870 2.764 0.741 1.00 91.00 86 ALA A CA 1
ATOM 695 C C . ALA A 1 86 ? 8.358 2.499 0.801 1.00 91.00 86 ALA A C 1
ATOM 697 O O . ALA A 1 86 ? 7.953 1.403 1.169 1.00 91.00 86 ALA A O 1
ATOM 698 N N . LEU A 1 87 ? 7.530 3.473 0.405 1.00 92.88 87 LEU A N 1
ATOM 699 C CA . LEU A 1 87 ? 6.073 3.313 0.314 1.00 92.88 87 LEU A CA 1
ATOM 700 C C . LEU A 1 87 ? 5.615 2.809 -1.060 1.00 92.88 87 LEU A C 1
ATOM 702 O O . LEU A 1 87 ? 4.654 2.052 -1.165 1.00 92.88 87 LEU A O 1
ATOM 706 N N . GLY A 1 88 ? 6.304 3.213 -2.122 1.00 91.25 88 GLY A N 1
ATOM 707 C CA . GLY A 1 88 ? 5.932 2.918 -3.499 1.00 91.25 88 GLY A CA 1
ATOM 708 C C . GLY A 1 88 ? 6.099 1.449 -3.855 1.00 91.25 88 GLY A C 1
ATOM 709 O O . GLY A 1 88 ? 5.208 0.886 -4.478 1.00 91.25 88 GLY A O 1
ATOM 710 N N . PHE A 1 89 ? 7.185 0.795 -3.432 1.00 90.94 89 PHE A N 1
ATOM 711 C CA . PHE A 1 89 ? 7.370 -0.639 -3.683 1.00 90.94 89 PHE A CA 1
ATOM 712 C C . PHE A 1 89 ? 6.279 -1.522 -3.059 1.00 90.94 89 PHE A C 1
ATOM 714 O O . PHE A 1 89 ? 5.681 -2.303 -3.802 1.00 90.94 89 PHE A O 1
ATOM 721 N N . PRO A 1 90 ? 5.967 -1.417 -1.751 1.00 93.69 90 PRO A N 1
ATOM 722 C CA . PRO A 1 90 ? 4.880 -2.200 -1.175 1.00 93.69 90 PRO A CA 1
ATOM 723 C C . PRO A 1 90 ? 3.526 -1.837 -1.793 1.00 93.69 90 PRO A C 1
ATOM 725 O O . PRO A 1 90 ? 2.721 -2.731 -2.037 1.00 93.69 90 PRO A O 1
ATOM 728 N N . LEU A 1 91 ? 3.284 -0.567 -2.138 1.00 94.38 91 LEU A N 1
ATOM 729 C CA . LEU A 1 91 ? 2.052 -0.175 -2.826 1.00 94.38 91 LEU A CA 1
ATOM 730 C C . LEU A 1 91 ? 1.931 -0.813 -4.220 1.00 94.38 91 LEU A C 1
ATOM 732 O O . LEU A 1 91 ? 0.882 -1.356 -4.558 1.00 94.38 91 LEU A O 1
ATOM 736 N N . LEU A 1 92 ? 3.002 -0.797 -5.018 1.00 92.50 92 LEU A N 1
ATOM 737 C CA . LEU A 1 92 ? 3.044 -1.458 -6.326 1.00 92.50 92 LEU A CA 1
ATOM 738 C C . LEU A 1 92 ? 2.821 -2.966 -6.201 1.00 92.50 92 LEU A C 1
ATOM 740 O O . LEU A 1 92 ? 2.129 -3.549 -7.034 1.00 92.50 92 LEU A O 1
ATOM 744 N N . LEU A 1 93 ? 3.361 -3.588 -5.151 1.00 93.00 93 LEU A N 1
ATOM 745 C CA . LEU A 1 93 ? 3.133 -5.000 -4.863 1.00 93.00 93 LEU A CA 1
ATOM 746 C C . LEU A 1 93 ? 1.656 -5.285 -4.555 1.00 93.00 93 LEU A C 1
ATOM 748 O O . LEU A 1 93 ? 1.106 -6.244 -5.093 1.00 93.00 93 LEU A O 1
ATOM 752 N N . LEU A 1 94 ? 0.996 -4.444 -3.749 1.00 94.56 94 LEU A N 1
ATOM 753 C CA . LEU A 1 94 ? -0.441 -4.571 -3.472 1.00 94.56 94 LEU A CA 1
ATOM 754 C C . LEU A 1 94 ? -1.283 -4.417 -4.745 1.00 94.56 94 LEU A C 1
ATOM 756 O O . LEU A 1 94 ? -2.212 -5.192 -4.959 1.00 94.56 94 LEU A O 1
ATOM 760 N N . ILE A 1 95 ? -0.941 -3.458 -5.611 1.00 94.06 95 ILE A N 1
ATOM 761 C CA . ILE A 1 95 ? -1.636 -3.246 -6.891 1.00 94.06 95 ILE A CA 1
ATOM 762 C C . ILE A 1 95 ? -1.466 -4.462 -7.805 1.00 94.06 95 ILE A C 1
ATOM 764 O O . ILE A 1 95 ? -2.448 -4.960 -8.357 1.00 94.06 95 ILE A O 1
ATOM 768 N N . ALA A 1 96 ? -0.236 -4.963 -7.941 1.00 91.69 96 ALA A N 1
ATOM 769 C CA . ALA A 1 96 ? 0.036 -6.167 -8.713 1.00 91.69 96 ALA A CA 1
ATOM 770 C C . ALA A 1 96 ? -0.775 -7.352 -8.177 1.00 91.69 96 ALA A C 1
ATOM 772 O O . ALA A 1 96 ? -1.448 -8.038 -8.942 1.00 91.69 96 ALA A O 1
ATOM 773 N N . TRP A 1 97 ? -0.769 -7.556 -6.861 1.00 93.88 97 TRP A N 1
ATOM 774 C CA . TRP A 1 97 ? -1.525 -8.626 -6.226 1.00 93.88 97 TRP A CA 1
ATOM 775 C C . TRP A 1 97 ? -3.035 -8.520 -6.495 1.00 93.88 97 TRP A C 1
ATOM 777 O O . TRP A 1 97 ? -3.642 -9.501 -6.929 1.00 93.88 97 TRP A O 1
ATOM 787 N N . GLU A 1 98 ? -3.633 -7.338 -6.325 1.00 94.62 98 GLU A N 1
ATOM 788 C CA . GLU A 1 98 ? -5.044 -7.082 -6.650 1.00 94.62 98 GLU A CA 1
ATOM 789 C C . GLU A 1 98 ? -5.366 -7.468 -8.102 1.00 94.62 98 GLU A C 1
ATOM 791 O O . GLU A 1 98 ? -6.369 -8.139 -8.362 1.00 94.62 98 GLU A O 1
ATOM 796 N N . TRP A 1 99 ? -4.504 -7.091 -9.048 1.00 92.50 99 TRP A N 1
ATOM 797 C CA . TRP A 1 99 ? -4.679 -7.408 -10.466 1.00 92.50 99 TRP A CA 1
ATOM 798 C C . TRP A 1 99 ? -4.565 -8.898 -10.762 1.00 92.50 99 TRP A C 1
ATOM 800 O O . TRP A 1 99 ? -5.379 -9.424 -11.520 1.00 92.50 99 TRP A O 1
ATOM 810 N N . LEU A 1 100 ? -3.610 -9.598 -10.148 1.00 91.38 100 LEU A N 1
ATOM 811 C CA . LEU A 1 100 ? -3.461 -11.041 -10.340 1.00 91.38 100 LEU A CA 1
ATOM 812 C C . LEU A 1 100 ? -4.688 -11.815 -9.852 1.00 91.38 100 LEU A C 1
ATOM 814 O O . LEU A 1 100 ? -5.125 -12.762 -10.509 1.00 91.38 100 LEU A O 1
ATOM 818 N N . VAL A 1 101 ? -5.256 -11.413 -8.716 1.00 92.69 101 VAL A N 1
ATOM 819 C CA . VAL A 1 101 ? -6.454 -12.060 -8.170 1.00 92.69 101 VAL A CA 1
ATOM 820 C C . VAL A 1 101 ? -7.680 -11.735 -9.025 1.00 92.69 101 VAL A C 1
ATOM 822 O O . VAL A 1 101 ? -8.423 -12.640 -9.401 1.00 92.69 101 VAL A O 1
ATOM 825 N N . ARG A 1 102 ? -7.887 -10.461 -9.390 1.00 91.12 102 ARG A N 1
ATOM 826 C CA . ARG A 1 102 ? -9.024 -10.055 -10.240 1.00 91.12 102 ARG A CA 1
ATOM 827 C C . ARG A 1 102 ? -8.954 -10.629 -11.652 1.00 91.12 102 ARG A C 1
ATOM 829 O O . ARG A 1 102 ? -9.995 -10.923 -12.228 1.00 91.12 102 ARG A O 1
ATOM 836 N N . GLY A 1 103 ? -7.749 -10.809 -12.186 1.00 87.62 103 GLY A N 1
ATOM 837 C CA . GLY A 1 103 ? -7.506 -11.454 -13.474 1.00 87.62 103 GLY A CA 1
ATOM 838 C C . GLY A 1 103 ? -7.678 -12.976 -13.456 1.00 87.62 103 GLY A C 1
ATOM 839 O O . GLY A 1 103 ? -7.475 -13.611 -14.486 1.00 87.62 103 GLY A O 1
ATOM 840 N N . GLY A 1 104 ? -8.016 -13.577 -12.308 1.00 88.62 104 GLY A N 1
ATOM 841 C CA . GLY A 1 104 ? -8.212 -15.022 -12.168 1.00 88.62 104 GLY A CA 1
ATOM 842 C C . GLY A 1 104 ? -6.922 -15.848 -12.207 1.00 88.62 104 GLY A C 1
ATOM 843 O O . GLY A 1 104 ? -6.995 -17.072 -12.245 1.00 88.62 104 GLY A O 1
ATOM 844 N N . ILE A 1 105 ? -5.751 -15.200 -12.184 1.00 89.00 105 ILE A N 1
ATOM 845 C CA . ILE A 1 105 ? -4.439 -15.866 -12.156 1.00 89.00 105 ILE A CA 1
ATOM 846 C C . ILE A 1 105 ? -4.207 -16.485 -10.773 1.00 89.00 105 ILE A C 1
ATOM 848 O O . ILE A 1 105 ? -3.746 -17.620 -10.659 1.00 89.00 105 ILE A O 1
ATOM 852 N N . LEU A 1 106 ? -4.546 -15.743 -9.715 1.00 90.00 106 LEU A N 1
ATOM 853 C CA . LEU A 1 106 ? -4.512 -16.227 -8.337 1.00 90.00 106 LEU A CA 1
ATOM 854 C C . LEU A 1 106 ? -5.919 -16.566 -7.847 1.00 90.00 106 LEU A C 1
ATOM 856 O O . LEU A 1 106 ? -6.885 -15.848 -8.103 1.00 90.00 106 LEU A O 1
ATOM 860 N N . ASN A 1 107 ? -6.030 -17.653 -7.085 1.00 89.44 107 ASN A N 1
ATOM 861 C CA . ASN A 1 107 ? -7.305 -18.075 -6.524 1.00 89.44 107 ASN A CA 1
ATOM 862 C C . ASN A 1 107 ? -7.730 -17.144 -5.375 1.00 89.44 107 ASN A C 1
ATOM 864 O O . ASN A 1 107 ? -7.162 -17.190 -4.282 1.00 89.44 107 ASN A O 1
ATOM 868 N N . ALA A 1 108 ? -8.787 -16.361 -5.606 1.00 90.88 108 ALA A N 1
ATOM 869 C CA . ALA A 1 108 ? -9.326 -15.387 -4.655 1.00 90.88 108 ALA A CA 1
ATOM 870 C C . ALA A 1 108 ? -9.800 -15.980 -3.315 1.00 90.88 108 ALA A C 1
ATOM 872 O O . ALA A 1 108 ? -9.969 -15.236 -2.351 1.00 90.88 108 ALA A O 1
ATOM 873 N N . ARG A 1 109 ? -10.038 -17.299 -3.237 1.00 89.81 109 ARG A N 1
ATOM 874 C CA . ARG A 1 109 ? -10.399 -17.967 -1.974 1.00 89.81 109 ARG A CA 1
ATOM 875 C C . ARG A 1 109 ? -9.205 -18.108 -1.033 1.00 89.81 109 ARG A C 1
ATOM 877 O O . ARG A 1 109 ? -9.387 -18.062 0.174 1.00 89.81 109 ARG A O 1
ATOM 884 N N . TRP A 1 110 ? -8.011 -18.283 -1.593 1.00 88.69 110 TRP A N 1
ATOM 885 C CA . TRP A 1 110 ? -6.767 -18.465 -0.840 1.00 88.69 110 TRP A CA 1
ATOM 886 C C . TRP A 1 110 ? -6.029 -17.140 -0.664 1.00 88.69 110 TRP A C 1
ATOM 888 O O . TRP A 1 110 ? -5.454 -16.879 0.386 1.00 88.69 110 TRP A O 1
ATOM 898 N N . PHE A 1 111 ? -6.088 -16.289 -1.688 1.00 92.31 111 PHE A N 1
ATOM 899 C CA . PHE A 1 111 ? -5.457 -14.978 -1.712 1.00 92.31 111 PHE A CA 1
ATOM 900 C C . PHE A 1 111 ? -6.516 -13.923 -2.037 1.00 92.31 111 PHE A C 1
ATOM 902 O O . PHE A 1 111 ? -6.680 -13.567 -3.206 1.00 92.31 111 PHE A O 1
ATOM 909 N N . PRO A 1 112 ? -7.287 -13.454 -1.040 1.00 92.19 112 PRO A N 1
ATOM 910 C CA . PRO A 1 112 ? -8.296 -12.433 -1.274 1.00 92.19 112 PRO A CA 1
ATOM 911 C C . PRO A 1 112 ? -7.644 -11.132 -1.769 1.00 92.19 112 PRO A C 1
ATOM 913 O O . PRO A 1 112 ? -6.526 -10.820 -1.358 1.00 92.19 112 PRO A O 1
ATOM 916 N N . PRO A 1 113 ? -8.325 -10.348 -2.626 1.00 95.00 113 PRO A N 1
ATOM 917 C CA . PRO A 1 113 ? -7.792 -9.070 -3.080 1.00 95.00 113 PRO A CA 1
ATOM 918 C C . PRO A 1 113 ? -7.528 -8.143 -1.882 1.00 95.00 113 PRO A C 1
ATOM 920 O O . PRO A 1 113 ? -8.399 -8.049 -1.006 1.00 95.00 113 PRO A O 1
ATOM 923 N N . PRO A 1 114 ? -6.387 -7.434 -1.823 1.00 93.62 114 PRO A N 1
ATOM 924 C CA . PRO A 1 114 ? -6.052 -6.560 -0.700 1.00 93.62 114 PRO A CA 1
ATOM 925 C C . PRO A 1 114 ? -7.120 -5.496 -0.429 1.00 93.62 114 PRO A C 1
ATOM 927 O O . PRO A 1 114 ? -7.369 -5.162 0.728 1.00 93.62 114 PRO A O 1
ATOM 930 N N . THR A 1 115 ? -7.831 -5.026 -1.457 1.00 94.31 115 THR A N 1
ATOM 931 C CA . THR A 1 115 ? -8.956 -4.093 -1.276 1.00 94.31 115 THR A CA 1
ATOM 932 C C . THR A 1 115 ? -10.084 -4.706 -0.441 1.00 94.31 115 THR A C 1
ATOM 934 O O . THR A 1 115 ? -10.659 -4.041 0.416 1.00 94.31 115 THR A O 1
ATOM 937 N N . ARG A 1 116 ? -10.385 -5.996 -0.643 1.00 92.88 116 ARG A N 1
ATOM 938 C CA . ARG A 1 116 ? -11.396 -6.716 0.147 1.00 92.88 116 ARG A CA 1
ATOM 939 C C . ARG A 1 116 ? -10.941 -6.907 1.591 1.00 92.88 116 ARG A C 1
ATOM 941 O O . ARG A 1 116 ? -11.766 -6.813 2.492 1.00 92.88 116 ARG A O 1
ATOM 948 N N . ILE A 1 117 ? -9.647 -7.152 1.804 1.00 91.0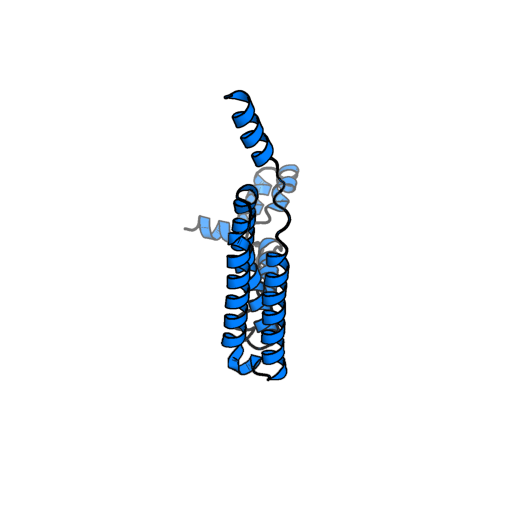6 117 ILE A N 1
ATOM 949 C CA . ILE A 1 117 ? -9.057 -7.224 3.147 1.00 91.06 117 ILE A CA 1
ATOM 950 C C . ILE A 1 117 ? -9.230 -5.878 3.858 1.00 91.06 117 ILE A C 1
ATOM 952 O O . ILE A 1 117 ? -9.679 -5.851 4.998 1.00 91.06 117 ILE A O 1
ATOM 956 N N . ALA A 1 118 ? -8.933 -4.766 3.179 1.00 91.94 118 ALA A N 1
ATOM 957 C CA . ALA A 1 118 ? -9.082 -3.427 3.743 1.00 91.94 118 ALA A CA 1
ATOM 958 C C . ALA A 1 118 ? -10.538 -3.099 4.110 1.00 91.94 118 ALA A C 1
ATOM 960 O O . ALA A 1 118 ? -10.780 -2.587 5.199 1.00 91.94 118 ALA A O 1
ATOM 961 N N . VAL A 1 119 ? -11.501 -3.436 3.242 1.00 90.88 119 VAL A N 1
ATOM 962 C CA . VAL A 1 119 ? -12.938 -3.277 3.537 1.00 90.88 119 VAL A CA 1
ATOM 963 C C . VAL A 1 119 ? -13.339 -4.120 4.742 1.00 90.88 119 VAL A C 1
ATOM 965 O O . VAL A 1 119 ? -13.916 -3.589 5.679 1.00 90.88 119 VAL A O 1
ATOM 968 N N . ALA A 1 120 ? -12.963 -5.400 4.775 1.00 88.19 120 ALA A N 1
ATOM 969 C CA . ALA A 1 120 ? -13.278 -6.265 5.908 1.00 88.19 120 ALA A CA 1
ATOM 970 C C . ALA A 1 120 ? -12.668 -5.743 7.219 1.00 88.19 120 ALA A C 1
ATOM 972 O O . ALA A 1 120 ? -13.325 -5.770 8.254 1.00 88.19 120 ALA A O 1
ATOM 973 N N . LEU A 1 121 ? -11.433 -5.232 7.182 1.00 86.94 121 LEU A N 1
ATOM 974 C CA . LEU A 1 121 ? -10.781 -4.634 8.347 1.00 86.94 121 LEU A CA 1
ATOM 975 C C . LEU A 1 121 ? -11.498 -3.355 8.801 1.00 86.94 121 LEU A C 1
ATOM 977 O O . LEU A 1 121 ? -11.652 -3.131 10.000 1.00 86.94 121 LEU A O 1
ATOM 981 N N . TYR A 1 122 ? -11.939 -2.526 7.852 1.00 86.00 122 TYR A N 1
ATOM 982 C CA . TYR A 1 122 ? -12.719 -1.325 8.132 1.00 86.00 122 TYR A CA 1
ATOM 983 C C . TYR A 1 122 ? -14.059 -1.679 8.775 1.00 86.00 122 TYR A C 1
ATOM 985 O O . TYR A 1 122 ? -14.365 -1.149 9.838 1.00 86.00 122 TYR A O 1
ATOM 993 N N . ASP A 1 123 ? -14.802 -2.621 8.195 1.00 83.81 123 ASP A N 1
ATOM 994 C CA . ASP A 1 123 ? -16.086 -3.080 8.725 1.00 83.81 123 ASP A CA 1
ATOM 995 C C . ASP A 1 123 ? -15.923 -3.646 10.138 1.00 83.81 123 ASP A C 1
ATOM 997 O O . ASP A 1 123 ? -16.655 -3.268 11.043 1.00 83.81 123 ASP A O 1
ATOM 1001 N N . LEU A 1 124 ? -14.906 -4.476 10.365 1.00 80.38 124 LEU A N 1
ATOM 1002 C CA . LEU A 1 124 ? -14.604 -5.055 11.676 1.00 80.38 124 LEU A CA 1
ATOM 1003 C C . LEU A 1 124 ? -14.203 -3.991 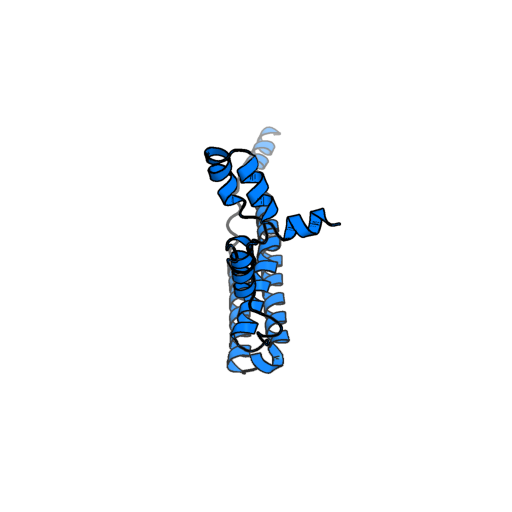12.718 1.00 80.38 124 LEU A C 1
ATOM 1005 O O . LEU A 1 124 ? -14.464 -4.141 13.913 1.00 80.38 124 LEU A O 1
ATOM 1009 N N . THR A 1 125 ? -13.557 -2.912 12.270 1.00 79.56 125 THR A N 1
ATOM 1010 C CA . THR A 1 125 ? -13.107 -1.821 13.142 1.00 79.56 125 THR A CA 1
ATOM 1011 C C . THR A 1 125 ? -14.224 -0.837 13.450 1.00 79.56 125 THR A C 1
ATOM 1013 O O . THR A 1 125 ? -14.306 -0.387 14.589 1.00 79.56 125 THR A O 1
ATOM 1016 N N . VAL A 1 126 ? -15.042 -0.481 12.454 1.00 76.44 126 VAL A N 1
ATOM 1017 C CA . VAL A 1 126 ? -16.014 0.621 12.504 1.00 76.44 126 VAL A CA 1
ATOM 1018 C C . VAL A 1 126 ? -17.431 0.143 12.800 1.00 76.44 126 VAL A C 1
ATOM 1020 O O . VAL A 1 126 ? -18.163 0.802 13.541 1.00 76.44 126 VAL A O 1
ATOM 1023 N N . SER A 1 127 ? -17.835 -1.000 12.255 1.00 72.75 127 SER A N 1
ATOM 1024 C CA . SER A 1 127 ? -19.175 -1.520 12.491 1.00 72.75 127 SER A CA 1
ATOM 1025 C C . SER A 1 127 ? -19.245 -2.224 13.839 1.00 72.75 127 SER A C 1
ATOM 1027 O O . SER A 1 127 ? -18.357 -2.972 14.248 1.00 72.75 127 SER A O 1
ATOM 1029 N N . TYR A 1 128 ? -20.334 -1.947 14.543 1.00 70.81 128 TYR A N 1
ATOM 1030 C CA . TYR A 1 128 ? -20.742 -2.716 15.703 1.00 70.81 128 TYR A CA 1
ATOM 1031 C C . TYR A 1 128 ? -21.503 -3.936 15.208 1.00 70.81 128 TYR A C 1
ATOM 1033 O O . TYR A 1 128 ? -22.483 -3.785 14.474 1.00 70.81 128 TYR A O 1
ATOM 1041 N N . ASP A 1 129 ? -21.061 -5.127 15.591 1.00 72.25 129 ASP A N 1
ATOM 1042 C CA . ASP A 1 129 ? -21.821 -6.327 15.291 1.00 72.25 129 ASP A CA 1
ATOM 1043 C C . ASP A 1 129 ? -22.992 -6.429 16.273 1.00 72.25 129 ASP A C 1
ATOM 1045 O O . ASP A 1 129 ? -22.805 -6.692 17.458 1.00 72.25 129 ASP A O 1
ATOM 1049 N N . GLN A 1 130 ? -24.210 -6.213 15.773 1.00 65.50 130 GLN A N 1
ATOM 1050 C CA . GLN A 1 130 ? -25.439 -6.281 16.567 1.00 65.50 130 GLN A CA 1
ATOM 1051 C C . GLN A 1 130 ? -25.706 -7.671 17.162 1.00 65.50 130 GLN A C 1
ATOM 1053 O O . GLN A 1 130 ? -26.448 -7.773 18.131 1.00 65.50 130 GLN A O 1
ATOM 1058 N N . PHE A 1 131 ? -25.138 -8.737 16.584 1.00 68.12 131 PHE A N 1
ATOM 1059 C CA . PHE A 1 131 ? -25.354 -10.102 17.069 1.00 68.12 131 PHE A CA 1
ATOM 1060 C C . PHE A 1 131 ? -24.379 -10.483 18.179 1.00 68.12 131 PHE A C 1
ATOM 1062 O O . PHE A 1 131 ? -24.749 -11.202 19.101 1.00 68.12 131 PHE A O 1
ATOM 1069 N N . ASN A 1 132 ? -23.139 -10.005 18.083 1.00 66.12 132 ASN A N 1
ATOM 1070 C CA . ASN A 1 132 ? -22.088 -10.297 19.055 1.00 66.12 132 ASN A CA 1
ATOM 1071 C C . ASN A 1 132 ? -21.897 -9.174 20.080 1.00 66.12 132 ASN A C 1
ATOM 1073 O O . ASN A 1 132 ? -21.004 -9.276 20.918 1.00 66.12 132 ASN A O 1
ATOM 1077 N N . GLU A 1 133 ? -22.675 -8.094 19.967 1.00 69.56 133 GLU A N 1
ATOM 1078 C CA . GLU A 1 133 ? -22.613 -6.880 20.787 1.00 69.56 133 GLU A CA 1
ATOM 1079 C C . GLU A 1 133 ? -21.194 -6.306 20.967 1.00 69.56 133 GLU A C 1
ATOM 1081 O O . GLU A 1 133 ? -20.888 -5.614 21.940 1.00 69.56 133 GLU A O 1
ATOM 1086 N N . THR A 1 134 ? -20.308 -6.580 20.010 1.00 67.19 134 THR A N 1
ATOM 1087 C CA . THR A 1 134 ? -18.879 -6.285 20.105 1.00 67.19 134 THR A CA 1
ATOM 1088 C C . THR A 1 134 ? -18.375 -5.594 18.846 1.00 67.19 134 THR A C 1
ATOM 1090 O O . THR A 1 134 ? -18.910 -5.727 17.743 1.00 67.19 134 THR A O 1
ATOM 1093 N N . SER A 1 135 ? -17.323 -4.805 19.029 1.00 79.06 135 SER A N 1
ATOM 1094 C CA . SER A 1 135 ? -16.545 -4.168 17.969 1.00 79.06 135 SER A CA 1
ATOM 1095 C C . SER A 1 135 ? -15.078 -4.525 18.187 1.00 79.06 135 SER A C 1
ATOM 1097 O O . SER A 1 135 ? -14.662 -4.767 19.321 1.00 79.06 135 SER A O 1
ATOM 1099 N N . LEU A 1 136 ? -14.256 -4.556 17.135 1.00 81.19 136 LEU A N 1
ATOM 1100 C CA . LEU A 1 136 ? -12.855 -4.951 17.305 1.00 81.19 136 LEU A CA 1
ATOM 1101 C C . LEU A 1 136 ? -12.098 -4.016 18.256 1.00 81.19 136 LEU A C 1
ATOM 1103 O O . LEU A 1 136 ? -11.332 -4.497 19.088 1.00 81.19 136 LEU A O 1
ATOM 1107 N N . LEU A 1 137 ? -12.340 -2.703 18.157 1.00 81.75 137 LEU A N 1
ATOM 1108 C CA . LEU A 1 137 ? -11.660 -1.683 18.965 1.00 81.75 137 LEU A CA 1
ATOM 1109 C C . LEU A 1 137 ? -12.553 -0.973 19.992 1.00 81.75 137 LEU A C 1
ATOM 1111 O O . LEU A 1 137 ? -12.039 -0.130 20.721 1.00 81.75 137 LEU A O 1
ATOM 1115 N N . GLY A 1 138 ? -13.850 -1.283 20.077 1.00 75.12 138 GLY A N 1
ATOM 1116 C CA . GLY A 1 138 ? -14.741 -0.622 21.043 1.00 75.12 138 GLY A CA 1
ATOM 1117 C C . GLY A 1 138 ? -15.025 0.839 20.690 1.00 75.12 138 GLY A C 1
ATOM 1118 O O . GLY A 1 138 ? -14.764 1.748 21.472 1.00 75.12 138 GLY A O 1
ATOM 1119 N N . ARG A 1 139 ? -15.484 1.065 19.454 1.00 86.50 139 ARG A N 1
ATOM 1120 C CA . ARG A 1 139 ? -15.968 2.350 18.907 1.00 86.50 139 ARG A CA 1
ATOM 1121 C C . ARG A 1 139 ? -15.288 3.624 19.450 1.00 86.50 139 ARG A C 1
ATOM 1123 O O . ARG A 1 139 ? -15.981 4.540 19.901 1.00 86.50 139 ARG A O 1
ATOM 1130 N N . PRO A 1 140 ? -13.948 3.751 19.362 1.00 83.50 140 PRO A N 1
ATOM 1131 C CA . PRO A 1 140 ? -13.204 4.853 19.980 1.00 83.50 140 PRO A CA 1
ATOM 1132 C C . PRO A 1 140 ? -13.596 6.244 19.458 1.00 83.50 140 PRO A C 1
ATOM 1134 O O . PRO A 1 140 ? -13.431 7.243 20.153 1.00 83.50 140 PRO A O 1
ATOM 1137 N N . TRP A 1 141 ? -14.168 6.337 18.256 1.00 87.12 141 TRP A N 1
ATOM 1138 C CA . TRP A 1 141 ? -14.682 7.596 17.707 1.00 87.12 141 TRP A CA 1
ATOM 1139 C C . TRP A 1 141 ? -15.922 8.131 18.446 1.00 87.12 141 TRP A C 1
ATOM 1141 O O . TRP A 1 141 ? -16.237 9.308 18.298 1.00 87.12 141 TRP A O 1
ATOM 1151 N N . LEU A 1 142 ? -16.610 7.315 19.258 1.00 87.00 142 LEU A N 1
ATOM 1152 C CA . LEU A 1 142 ? -17.734 7.745 20.102 1.00 87.00 142 LEU A CA 1
ATOM 1153 C C . LEU A 1 142 ? -17.299 8.265 21.480 1.00 87.00 142 LEU A C 1
ATOM 1155 O O . LEU A 1 142 ? -18.141 8.783 22.217 1.00 87.00 142 LEU A O 1
ATOM 1159 N N . ILE A 1 143 ? -16.008 8.170 21.828 1.00 89.31 143 ILE A N 1
ATOM 1160 C CA . ILE A 1 143 ? -15.480 8.625 23.124 1.00 89.31 143 ILE A CA 1
ATOM 1161 C C . ILE A 1 143 ? -15.827 10.095 23.401 1.00 89.31 143 ILE A C 1
ATOM 1163 O O . ILE A 1 143 ? -16.339 10.357 24.488 1.00 89.31 143 ILE A O 1
ATOM 1167 N N . PRO A 1 144 ? -15.631 11.056 22.469 1.00 90.50 144 PRO A N 1
ATOM 1168 C CA . PRO A 1 144 ? -15.954 12.456 22.741 1.00 90.50 144 PRO A CA 1
ATOM 1169 C C . PRO A 1 144 ? -17.428 12.658 23.105 1.00 90.50 144 PRO A C 1
ATOM 1171 O O . PRO A 1 144 ? -17.736 13.387 24.040 1.00 90.50 144 PRO A O 1
ATOM 1174 N N . THR A 1 145 ? -18.344 11.982 22.407 1.00 90.19 145 THR A N 1
ATOM 1175 C CA . THR A 1 145 ? -19.787 12.106 22.648 1.00 90.19 145 THR A CA 1
ATOM 1176 C C . THR A 1 145 ? -20.201 11.434 23.955 1.00 90.19 145 THR A C 1
ATOM 1178 O O . THR A 1 145 ? -20.863 12.073 24.769 1.00 90.19 145 THR A O 1
ATOM 1181 N N . ARG A 1 146 ? -19.772 10.187 24.199 1.00 88.88 146 ARG A N 1
ATOM 1182 C CA . ARG A 1 146 ? -20.095 9.440 25.431 1.00 88.88 146 ARG A CA 1
ATOM 1183 C C . ARG A 1 146 ? -19.513 10.100 26.675 1.00 88.88 146 ARG A C 1
ATOM 1185 O O . ARG A 1 146 ? -20.169 10.122 27.709 1.00 88.88 146 ARG A O 1
ATOM 1192 N N . LEU A 1 147 ? -18.319 10.683 26.576 1.00 91.19 147 LEU A N 1
ATOM 1193 C CA . LEU A 1 147 ? -17.716 11.422 27.682 1.00 91.19 147 LEU A CA 1
ATOM 1194 C C . LEU A 1 147 ? -18.547 12.659 28.057 1.00 91.19 147 LEU A C 1
ATOM 1196 O O . LEU A 1 147 ? -18.657 12.978 29.236 1.00 91.19 147 LEU A O 1
ATOM 1200 N N . LEU A 1 148 ? -19.149 13.335 27.075 1.00 93.50 148 LEU A N 1
ATOM 1201 C CA . LEU A 1 148 ? -19.991 14.511 27.309 1.00 93.50 148 LEU A CA 1
ATOM 1202 C C . LEU A 1 148 ? -21.385 14.156 27.848 1.00 93.50 148 LEU A C 1
ATOM 1204 O O . LEU A 1 148 ? -21.943 14.940 28.611 1.00 93.50 148 LEU A O 1
ATOM 1208 N N . THR A 1 149 ? -21.955 13.010 27.463 1.00 93.19 149 THR A N 1
ATOM 1209 C CA . THR A 1 149 ? -23.318 12.611 27.865 1.00 93.19 149 THR A CA 1
ATOM 1210 C C . THR A 1 149 ? -23.360 11.743 29.121 1.00 93.19 149 THR A C 1
ATOM 1212 O O . THR A 1 149 ? -24.238 11.917 29.959 1.00 93.19 149 THR A O 1
ATOM 1215 N N . GLU A 1 150 ? -22.428 10.800 29.250 1.00 90.19 150 GLU A N 1
ATOM 1216 C CA . GLU A 1 150 ? -22.418 9.740 30.270 1.00 90.19 150 GLU A CA 1
ATOM 1217 C C . GLU A 1 150 ? -21.161 9.790 31.157 1.00 90.19 150 GLU A C 1
ATOM 1219 O O . GLU A 1 150 ? -21.062 9.053 32.139 1.00 90.19 150 GLU A O 1
ATOM 1224 N N . GLY A 1 151 ? -20.187 10.648 30.834 1.00 91.00 151 GLY A N 1
ATOM 1225 C CA . GLY A 1 151 ? -18.923 10.748 31.560 1.00 91.00 151 GLY A CA 1
ATOM 1226 C C . GLY A 1 151 ? -18.000 9.544 31.346 1.00 91.00 151 GLY A C 1
ATOM 1227 O O . GLY A 1 151 ? -18.104 8.790 30.378 1.00 91.00 151 GLY A O 1
ATOM 1228 N N . TRP A 1 152 ? -17.067 9.352 32.280 1.00 90.69 152 TRP A N 1
ATOM 1229 C CA . TRP A 1 152 ? -16.134 8.219 32.282 1.00 90.69 152 TRP A CA 1
ATOM 1230 C C . TRP A 1 152 ? -16.798 6.828 32.259 1.00 90.69 152 TRP A C 1
ATOM 1232 O O . TRP A 1 152 ? -16.252 5.952 31.586 1.00 90.69 152 TRP A O 1
ATOM 1242 N N . PRO A 1 153 ? -17.961 6.594 32.907 1.00 90.12 153 PRO A N 1
ATOM 1243 C CA . PRO A 1 153 ? -18.677 5.323 32.787 1.00 90.12 153 PRO A CA 1
ATOM 1244 C C . PRO A 1 153 ? -19.055 4.964 31.343 1.00 90.12 153 PRO A C 1
ATOM 1246 O O . PRO A 1 153 ? -18.871 3.819 30.933 1.00 90.12 153 PRO A O 1
ATOM 1249 N N . GLY A 1 154 ? -19.503 5.939 30.543 1.00 85.69 154 GLY A N 1
ATOM 1250 C CA . GLY A 1 154 ? -19.822 5.719 29.127 1.00 85.69 154 GLY A CA 1
ATOM 1251 C C . GLY A 1 154 ? -18.589 5.382 28.284 1.00 85.69 154 GLY A C 1
ATOM 1252 O O . GLY A 1 154 ? -18.658 4.567 27.367 1.00 85.69 154 GLY A O 1
ATOM 1253 N N . VAL A 1 155 ? -17.428 5.948 28.630 1.00 87.06 155 VAL A N 1
ATOM 1254 C CA . VAL A 1 155 ? -16.146 5.599 27.996 1.00 87.06 155 VAL A CA 1
ATOM 1255 C C . VAL A 1 155 ? -15.712 4.179 28.371 1.00 87.06 155 VAL A C 1
ATOM 1257 O O . VAL A 1 155 ? -15.284 3.426 27.500 1.00 87.06 155 VAL A O 1
ATOM 1260 N N . ALA A 1 156 ? -15.857 3.781 29.638 1.00 85.44 156 ALA A N 1
ATOM 1261 C CA . ALA A 1 156 ? -15.545 2.421 30.082 1.00 85.44 156 ALA A CA 1
ATOM 1262 C C . ALA A 1 156 ? -16.427 1.369 29.386 1.00 85.44 156 ALA A C 1
ATOM 1264 O O . ALA A 1 156 ? -15.926 0.311 29.007 1.00 85.44 156 ALA A O 1
ATOM 1265 N N . ALA A 1 157 ? -17.706 1.683 29.146 1.00 84.50 157 ALA A N 1
ATOM 1266 C CA . ALA A 1 157 ? -18.606 0.825 28.378 1.00 84.50 157 ALA A CA 1
ATOM 1267 C C . ALA A 1 157 ? -18.115 0.611 26.933 1.00 84.50 157 ALA A C 1
ATOM 1269 O O . ALA A 1 157 ? -18.104 -0.522 26.462 1.00 84.50 157 ALA A O 1
ATOM 1270 N N . LEU A 1 158 ? -17.615 1.654 26.258 1.00 85.12 158 LEU A N 1
ATOM 1271 C CA . LEU A 1 158 ? -17.024 1.518 24.916 1.00 85.12 158 LEU A CA 1
ATOM 1272 C C . LEU A 1 158 ? -15.800 0.588 24.905 1.00 85.12 158 LEU A C 1
ATOM 1274 O O . LEU A 1 158 ? -15.652 -0.225 23.997 1.00 85.12 158 LEU A O 1
ATOM 1278 N N . PHE A 1 159 ? -14.940 0.655 25.926 1.00 84.06 159 PHE A N 1
ATOM 1279 C CA . PHE A 1 159 ? -13.812 -0.276 26.050 1.00 84.06 159 PHE A CA 1
ATOM 1280 C C . PHE A 1 159 ? -14.260 -1.712 26.348 1.00 84.06 159 PHE A C 1
ATOM 1282 O O . PHE A 1 159 ? -13.631 -2.647 25.859 1.00 84.06 159 PHE A O 1
ATOM 1289 N N . ALA A 1 160 ? -15.347 -1.900 27.098 1.00 82.06 160 ALA A N 1
ATOM 1290 C CA . ALA A 1 160 ? -15.922 -3.222 27.347 1.00 82.06 160 ALA A CA 1
ATOM 1291 C C . ALA A 1 160 ? -16.509 -3.862 26.072 1.00 82.06 160 ALA A C 1
ATOM 1293 O O . ALA A 1 160 ? -16.469 -5.080 25.928 1.00 82.06 160 ALA A O 1
ATOM 1294 N N . GLU A 1 161 ? -16.977 -3.054 25.115 1.00 83.00 161 GLU A N 1
ATOM 1295 C CA . GLU A 1 161 ? -17.413 -3.515 23.785 1.00 83.00 161 GLU A CA 1
ATOM 1296 C C . GLU A 1 161 ? -16.238 -3.963 22.883 1.00 83.00 161 GLU A C 1
ATOM 1298 O O . GLU A 1 161 ? -16.467 -4.547 21.820 1.00 83.00 161 GLU A O 1
ATOM 1303 N N . SER A 1 162 ? -14.983 -3.674 23.261 1.00 83.38 162 SER A N 1
ATOM 1304 C CA . SER A 1 162 ? -13.788 -4.001 22.473 1.00 83.38 162 SER A CA 1
ATOM 1305 C C . SER A 1 162 ? -13.380 -5.462 22.637 1.00 83.38 162 SER A C 1
ATOM 1307 O O . SER A 1 162 ? -12.896 -5.881 23.692 1.00 83.38 162 SER A O 1
ATOM 1309 N N . HIS A 1 163 ? -13.483 -6.235 21.558 1.00 83.06 163 HIS A N 1
ATOM 1310 C CA . HIS A 1 163 ? -13.074 -7.639 21.567 1.00 83.06 163 HIS A CA 1
ATOM 1311 C C . HIS A 1 163 ? -11.560 -7.809 21.794 1.00 83.06 163 HIS A C 1
ATOM 1313 O O . HIS A 1 163 ? -11.124 -8.713 22.515 1.00 83.06 163 HIS A O 1
ATOM 1319 N N . VAL A 1 164 ? -10.743 -6.912 21.224 1.00 83.81 164 VAL A N 1
ATOM 1320 C CA . VAL A 1 164 ? -9.283 -6.926 21.422 1.00 83.81 164 VAL A CA 1
ATOM 1321 C C . VAL A 1 164 ? -8.933 -6.622 22.872 1.00 83.81 164 VAL A C 1
ATOM 1323 O O . VAL A 1 164 ? -8.096 -7.312 23.451 1.00 83.81 164 VAL A O 1
ATOM 1326 N N . PHE A 1 165 ? -9.588 -5.629 23.477 1.00 80.94 165 PHE A N 1
ATOM 1327 C CA . PHE A 1 165 ? -9.327 -5.275 24.869 1.00 80.94 165 PHE A CA 1
ATOM 1328 C C . PHE A 1 165 ? -9.766 -6.387 25.823 1.00 80.94 165 PHE A C 1
ATOM 1330 O O . PHE A 1 165 ? -9.003 -6.755 26.711 1.00 80.94 165 PHE A O 1
ATOM 1337 N N . ALA A 1 166 ? -10.938 -6.986 25.591 1.00 81.12 166 ALA A N 1
ATOM 1338 C CA . ALA A 1 166 ? -11.409 -8.127 26.369 1.00 81.12 166 ALA A CA 1
ATOM 1339 C C . ALA A 1 166 ? -10.414 -9.300 26.311 1.00 81.12 166 ALA A C 1
ATOM 1341 O O . ALA A 1 166 ? -10.088 -9.890 27.341 1.00 81.12 166 ALA A O 1
ATOM 1342 N N . THR A 1 167 ? -9.863 -9.588 25.128 1.00 82.31 167 THR A N 1
ATOM 1343 C CA . THR A 1 167 ? -8.856 -10.646 24.958 1.00 82.31 167 THR A CA 1
ATOM 1344 C C . THR A 1 167 ? -7.543 -10.300 25.659 1.00 82.31 167 THR A C 1
ATOM 1346 O O . THR A 1 167 ? -7.013 -11.131 26.391 1.00 82.31 167 THR A O 1
ATOM 1349 N N . LEU A 1 168 ? -7.035 -9.075 25.487 1.00 82.44 168 LEU A N 1
ATOM 1350 C CA . LEU A 1 168 ? -5.800 -8.618 26.133 1.00 82.44 168 LEU A CA 1
ATOM 1351 C C . LEU A 1 168 ? -5.921 -8.540 27.657 1.00 82.44 168 LEU A C 1
ATOM 1353 O O . LEU A 1 168 ? -4.962 -8.848 28.342 1.00 82.44 168 LEU A O 1
ATOM 1357 N N . SER A 1 169 ? -7.083 -8.167 28.196 1.00 81.56 169 SER A N 1
ATOM 1358 C CA . SER A 1 169 ? -7.311 -8.106 29.648 1.00 81.56 169 SER A CA 1
ATOM 1359 C C . SER A 1 169 ? -7.364 -9.478 30.325 1.00 81.56 169 SER A C 1
ATOM 1361 O O . SER A 1 169 ? -7.298 -9.565 31.549 1.00 81.56 169 SER A O 1
ATOM 1363 N N . ARG A 1 170 ? -7.531 -10.545 29.534 1.00 78.31 170 ARG A N 1
ATOM 1364 C CA . ARG A 1 170 ? -7.632 -11.921 30.021 1.00 78.31 170 ARG A CA 1
ATOM 1365 C C . ARG A 1 170 ? -6.268 -12.616 30.121 1.00 78.31 170 ARG A C 1
ATOM 1367 O O . ARG A 1 170 ? -6.187 -13.641 30.797 1.00 78.31 170 ARG A O 1
ATOM 1374 N N . VAL A 1 171 ? -5.247 -12.102 29.431 1.00 78.00 171 VAL A N 1
ATOM 1375 C CA . VAL A 1 171 ? -3.869 -12.629 29.406 1.00 78.00 171 VAL A CA 1
ATOM 1376 C C . VAL A 1 171 ? -3.004 -11.836 30.374 1.00 78.00 171 VAL A C 1
ATOM 1378 O O . VAL A 1 171 ? -2.249 -12.488 31.125 1.00 78.00 171 VAL A O 1
#